Protein AF-A0A8T5LTD7-F1 (afdb_monomer_lite)

pLDDT: mean 75.91, std 11.62, range [45.88, 91.12]

Sequence (99 aa):
MNELKCSVHGLYQETTCSWCGESICKQCIEASDGRKYCTKCYQKLSKNSAARFLDRSWGEKPGEKVVNVDPMLTDDELKKKKQMLEIRARAKKIMSEKY

Structure (mmCIF, N/CA/C/O backbone):
data_AF-A0A8T5LTD7-F1
#
_entry.id   AF-A0A8T5LTD7-F1
#
loop_
_atom_site.group_PDB
_atom_site.id
_atom_site.type_symbol
_atom_site.label_atom_id
_atom_site.label_alt_id
_atom_site.label_comp_id
_atom_site.label_asym_id
_atom_site.label_entity_id
_atom_site.label_seq_id
_atom_site.pdbx_PDB_ins_code
_atom_site.Cartn_x
_atom_site.Cartn_y
_atom_site.Cartn_z
_atom_site.occupancy
_atom_site.B_iso_or_equiv
_atom_site.auth_seq_id
_atom_site.auth_comp_id
_atom_site.auth_asym_id
_atom_site.auth_atom_id
_atom_site.pdbx_PDB_model_num
ATOM 1 N N . MET A 1 1 ? -33.970 4.396 20.316 1.00 45.88 1 MET A N 1
ATOM 2 C CA . MET A 1 1 ? -32.595 4.807 19.960 1.00 45.88 1 MET A CA 1
ATOM 3 C C . MET A 1 1 ? -32.047 3.739 19.031 1.00 45.88 1 MET A C 1
ATOM 5 O O . MET A 1 1 ? -32.051 2.586 19.434 1.00 45.88 1 MET A O 1
ATOM 9 N N . ASN A 1 2 ? -31.684 4.073 17.789 1.00 58.59 2 ASN A N 1
ATOM 10 C CA . ASN A 1 2 ? -31.043 3.100 16.899 1.00 58.59 2 ASN A CA 1
ATOM 11 C C . ASN A 1 2 ? -29.614 2.882 17.392 1.00 58.59 2 ASN A C 1
ATOM 13 O O . ASN A 1 2 ? -28.779 3.779 17.304 1.00 58.59 2 ASN A O 1
ATOM 17 N N . GLU A 1 3 ? -29.355 1.710 17.955 1.00 62.94 3 GLU A N 1
ATOM 18 C CA . GLU A 1 3 ? -28.022 1.316 18.391 1.00 62.94 3 GLU A CA 1
ATOM 19 C C . GLU A 1 3 ? -27.184 1.019 17.150 1.00 62.94 3 GLU A C 1
ATOM 21 O O . GLU A 1 3 ? -27.368 -0.003 16.485 1.00 62.94 3 GLU A O 1
ATOM 26 N N . LEU A 1 4 ? -26.291 1.943 16.797 1.00 78.69 4 LEU A N 1
ATOM 27 C CA . LEU A 1 4 ? -25.374 1.730 15.688 1.00 78.69 4 LEU A CA 1
ATOM 28 C C . LEU A 1 4 ? -24.350 0.667 16.095 1.00 78.69 4 LEU A C 1
ATOM 30 O O . LEU A 1 4 ? -23.596 0.825 17.059 1.00 78.69 4 LEU A O 1
ATOM 34 N N . LYS A 1 5 ? -24.357 -0.438 15.353 1.00 85.25 5 LYS A N 1
ATOM 35 C CA . LYS A 1 5 ? -23.467 -1.581 15.547 1.00 85.25 5 LYS A CA 1
ATOM 36 C C . LYS A 1 5 ? -22.435 -1.612 14.432 1.00 85.25 5 LYS A C 1
ATOM 38 O O . LYS A 1 5 ? -22.711 -1.228 13.298 1.00 85.25 5 LYS A O 1
ATOM 43 N N . CYS A 1 6 ? -21.233 -2.072 14.750 1.00 83.94 6 CYS A N 1
ATOM 44 C CA . CYS A 1 6 ? -20.210 -2.312 13.747 1.00 83.94 6 CYS A CA 1
ATOM 45 C C . CYS A 1 6 ? -20.668 -3.411 12.784 1.00 83.94 6 CYS A C 1
ATOM 47 O O . CYS A 1 6 ? -21.060 -4.491 13.223 1.00 83.94 6 CYS A O 1
ATOM 49 N N . SER A 1 7 ? -20.543 -3.167 11.479 1.00 79.62 7 SER A N 1
ATOM 50 C CA . SER A 1 7 ? -20.950 -4.105 10.424 1.00 79.62 7 SER A CA 1
ATOM 51 C C . SER A 1 7 ? -20.188 -5.435 10.455 1.00 79.62 7 SER A C 1
ATOM 53 O O . SER A 1 7 ? -20.643 -6.416 9.878 1.00 79.62 7 SER A O 1
ATOM 55 N N . VAL A 1 8 ? -19.003 -5.457 11.076 1.00 80.75 8 VAL A N 1
ATOM 56 C CA . VAL A 1 8 ? -18.091 -6.613 11.074 1.00 80.75 8 VAL A CA 1
ATOM 57 C C . VAL A 1 8 ? -18.335 -7.522 12.275 1.00 80.75 8 VAL A C 1
ATOM 59 O O . VAL A 1 8 ? -18.428 -8.733 12.117 1.00 80.75 8 VAL A O 1
ATOM 62 N N . HIS A 1 9 ? -18.445 -6.940 13.470 1.00 82.06 9 HIS A N 1
ATOM 63 C CA . HIS A 1 9 ? -18.520 -7.700 14.723 1.00 82.06 9 HIS A CA 1
ATOM 64 C C . HIS A 1 9 ? -19.892 -7.623 15.406 1.00 82.06 9 HIS A C 1
ATOM 66 O O . HIS A 1 9 ? -20.108 -8.290 16.411 1.00 82.06 9 HIS A O 1
ATOM 72 N N . GLY A 1 10 ? -20.810 -6.772 14.933 1.00 82.62 10 GLY A N 1
ATOM 73 C CA . GLY A 1 10 ? -22.111 -6.548 15.577 1.00 82.62 10 GLY A CA 1
ATOM 74 C C . GLY A 1 10 ? -22.037 -5.878 16.958 1.00 82.62 10 GLY A C 1
ATOM 75 O O . GLY A 1 10 ? -23.060 -5.738 17.624 1.00 82.62 10 GLY A O 1
ATOM 76 N N . LEU A 1 11 ? -20.844 -5.458 17.392 1.00 86.75 11 LEU A N 1
ATOM 77 C CA . LEU A 1 11 ? -20.603 -4.759 18.657 1.00 86.75 11 LEU A CA 1
ATOM 78 C C . LEU A 1 11 ? -21.007 -3.285 18.572 1.00 86.75 11 LEU A C 1
ATOM 80 O O . LEU A 1 11 ? -21.103 -2.731 17.476 1.00 86.75 11 LEU A O 1
ATOM 84 N N . TYR A 1 12 ? -21.179 -2.634 19.726 1.00 87.75 12 TYR A N 1
ATOM 85 C CA . TYR A 1 12 ? -21.447 -1.196 19.785 1.00 87.75 12 TYR A CA 1
ATOM 86 C C . TYR A 1 12 ? -20.377 -0.387 19.048 1.00 87.75 12 TYR A C 1
ATOM 88 O O . TYR A 1 12 ? -19.174 -0.660 19.128 1.00 87.75 12 TYR A O 1
ATOM 96 N N . GLN A 1 13 ? -20.846 0.612 18.306 1.00 87.69 13 GLN A N 1
ATOM 97 C CA . GLN A 1 13 ? -19.990 1.585 17.654 1.00 87.69 13 GLN A CA 1
ATOM 98 C C . GLN A 1 13 ? -19.254 2.437 18.696 1.00 87.69 13 GLN A C 1
ATOM 100 O O . GLN A 1 13 ? -19.882 3.035 19.563 1.00 87.69 13 GLN A O 1
ATOM 105 N N . GLU A 1 14 ? -17.937 2.570 18.534 1.00 87.56 14 GLU A N 1
ATOM 106 C CA . GLU A 1 14 ? -17.138 3.568 19.257 1.00 87.56 14 GLU A CA 1
ATOM 107 C C . GLU A 1 14 ? -16.798 4.775 18.382 1.00 87.56 14 GLU A C 1
ATOM 109 O O . GLU A 1 14 ? -16.771 5.911 18.847 1.00 87.56 14 GLU A O 1
ATOM 114 N N . THR A 1 15 ? -16.535 4.555 17.093 1.00 87.56 15 THR A N 1
ATOM 115 C CA . THR A 1 15 ? -16.161 5.634 16.175 1.00 87.56 15 THR A CA 1
ATOM 116 C C . THR A 1 15 ? -16.641 5.356 14.755 1.00 87.56 15 THR A C 1
ATOM 118 O O . THR A 1 15 ? -17.168 4.283 14.464 1.00 87.56 15 THR A O 1
ATOM 121 N N . THR A 1 16 ? -16.484 6.326 13.861 1.00 89.00 16 THR A N 1
ATOM 122 C CA . THR A 1 16 ? -16.772 6.179 12.431 1.00 89.00 16 THR A CA 1
ATOM 123 C C . THR A 1 16 ? -15.484 6.243 11.623 1.00 89.00 16 THR A C 1
ATOM 125 O O . THR A 1 16 ? -14.517 6.917 11.987 1.00 89.00 16 THR A O 1
ATOM 128 N N . CYS A 1 17 ? -15.452 5.525 10.504 1.00 87.69 17 CYS A N 1
ATOM 129 C CA . CYS A 1 17 ? -14.327 5.565 9.585 1.00 87.69 17 CYS A CA 1
ATOM 130 C C . CYS A 1 17 ? -14.175 6.968 8.992 1.00 87.69 17 CYS A C 1
ATOM 132 O O . CYS A 1 17 ? -15.074 7.438 8.300 1.00 87.69 17 CYS A O 1
ATOM 134 N N . SER A 1 18 ? -13.003 7.592 9.137 1.00 85.00 18 SER A N 1
ATOM 135 C CA . SER A 1 18 ? -12.761 8.942 8.599 1.00 85.00 18 SER A CA 1
ATOM 136 C C . SER A 1 18 ? -12.808 9.024 7.067 1.00 85.00 18 SER A C 1
ATOM 138 O O . SER A 1 18 ? -12.923 10.111 6.518 1.00 85.00 18 SER A O 1
ATOM 140 N N . TRP A 1 19 ? -12.719 7.884 6.373 1.00 86.88 19 TRP A N 1
ATOM 141 C CA . TRP A 1 19 ? -12.805 7.825 4.910 1.00 86.88 19 TRP A CA 1
ATOM 142 C C . TRP A 1 19 ? -14.225 7.548 4.382 1.00 86.88 19 TRP A C 1
ATOM 144 O O . TRP A 1 19 ? -14.690 8.259 3.501 1.00 86.88 19 TRP A O 1
ATOM 154 N N . CYS A 1 20 ? -14.922 6.525 4.887 1.00 87.81 20 CYS A N 1
ATOM 155 C CA . CYS A 1 20 ? -16.222 6.099 4.345 1.00 87.81 20 CYS A CA 1
ATOM 156 C C . CYS A 1 20 ? -17.409 6.268 5.307 1.00 87.81 20 CYS A C 1
ATOM 158 O O . CYS A 1 20 ? -18.529 5.936 4.936 1.00 87.81 20 CYS A O 1
ATOM 160 N N . GLY A 1 21 ? -17.182 6.739 6.5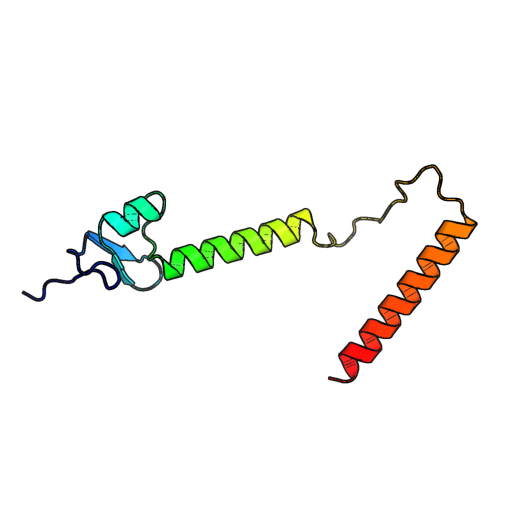36 1.00 86.44 21 GLY A N 1
ATOM 161 C CA . GLY A 1 21 ? -18.231 6.951 7.539 1.00 86.44 21 GLY A CA 1
ATOM 162 C C . GLY A 1 21 ? -18.771 5.684 8.210 1.00 86.44 21 GLY A C 1
ATOM 163 O O . GLY A 1 21 ? -19.613 5.792 9.093 1.00 86.44 21 GLY A O 1
ATOM 164 N N . GLU A 1 22 ? -18.288 4.495 7.837 1.00 88.12 22 GLU A N 1
ATOM 165 C CA . GLU A 1 22 ? -18.773 3.221 8.384 1.00 88.12 22 GLU A CA 1
ATOM 166 C C . GLU A 1 22 ? -18.489 3.080 9.891 1.00 88.12 22 GLU A C 1
ATOM 168 O O . GLU A 1 22 ? -17.436 3.508 10.370 1.00 88.12 22 GLU A O 1
ATOM 173 N N . SER A 1 23 ? -19.424 2.479 10.633 1.00 89.31 23 SER A N 1
ATOM 174 C CA . SER A 1 23 ? -19.352 2.289 12.086 1.00 89.31 23 SER A CA 1
ATOM 175 C C . SER A 1 23 ? -18.266 1.284 12.488 1.00 89.31 23 SER A C 1
ATOM 177 O O . SER A 1 23 ? -18.247 0.135 12.041 1.00 89.31 23 SER A O 1
ATOM 179 N N . ILE A 1 24 ? -17.372 1.702 13.383 1.00 89.75 24 ILE A N 1
ATOM 180 C CA . ILE A 1 24 ? -16.214 0.939 13.858 1.00 89.75 24 ILE A CA 1
ATOM 181 C C . ILE A 1 24 ? -16.380 0.654 15.355 1.00 89.75 24 ILE A C 1
ATOM 183 O O . ILE A 1 24 ? -16.626 1.567 16.147 1.00 89.75 24 ILE A O 1
ATOM 187 N N . CYS A 1 25 ? -16.224 -0.610 15.754 1.00 91.12 25 CYS A N 1
ATOM 188 C CA . CYS A 1 2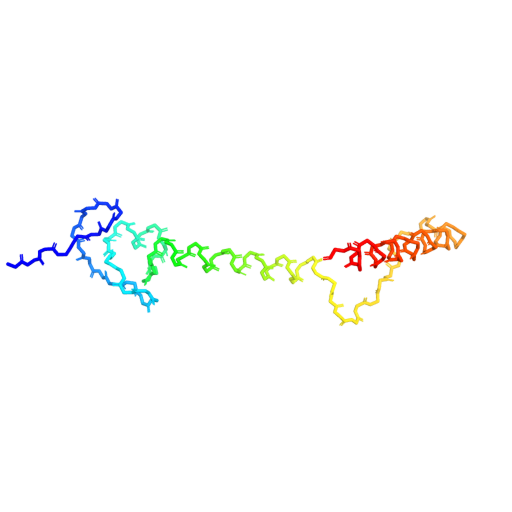5 ? -16.145 -1.009 17.161 1.00 91.12 25 CYS A CA 1
ATOM 189 C C . CYS A 1 25 ? -14.695 -1.022 17.662 1.00 91.12 25 CYS A C 1
ATOM 191 O O . CYS A 1 25 ? -13.754 -1.101 16.871 1.00 91.12 25 CYS A O 1
ATOM 193 N N . LYS A 1 26 ? -14.513 -1.049 18.983 1.00 87.38 26 LYS A N 1
ATOM 194 C CA . LYS A 1 26 ? -13.197 -1.061 19.640 1.00 87.38 26 LYS A CA 1
ATOM 195 C C . LYS A 1 26 ? -12.226 -2.120 19.095 1.00 87.38 26 LYS A C 1
ATOM 197 O O . LYS A 1 26 ? -11.090 -1.794 18.772 1.00 87.38 26 LYS A O 1
ATOM 202 N N . GLN A 1 27 ? -12.696 -3.348 18.867 1.00 85.50 27 GLN A N 1
ATOM 203 C CA . GLN A 1 27 ? -11.867 -4.424 18.299 1.00 85.50 27 GLN A CA 1
ATOM 204 C C . GLN A 1 27 ? -11.304 -4.095 16.906 1.00 85.50 27 GLN A C 1
ATOM 206 O O . GLN A 1 27 ? -10.168 -4.436 16.593 1.00 85.50 27 GLN A O 1
ATOM 211 N N . CYS A 1 28 ? -12.070 -3.399 16.057 1.00 84.06 28 CYS A N 1
ATOM 212 C CA . CYS A 1 28 ? -11.570 -2.964 14.752 1.00 84.06 28 CYS A CA 1
ATOM 213 C C . CYS A 1 28 ? -10.483 -1.888 14.883 1.00 84.06 28 CYS A C 1
ATOM 215 O O . CYS A 1 28 ? -9.590 -1.830 14.039 1.00 84.06 28 CYS A O 1
ATOM 217 N N . ILE A 1 29 ? -10.564 -1.040 15.913 1.00 84.25 29 ILE A N 1
ATOM 218 C CA . ILE A 1 29 ? -9.562 -0.006 16.200 1.00 84.25 29 ILE A CA 1
ATOM 219 C C . ILE A 1 29 ? -8.260 -0.671 16.657 1.00 84.25 29 ILE A C 1
ATOM 221 O O . ILE A 1 29 ? -7.199 -0.356 16.122 1.00 84.25 29 ILE A O 1
ATOM 225 N N . GLU A 1 30 ? -8.348 -1.631 17.580 1.00 85.38 30 GLU A N 1
ATOM 226 C CA . GLU A 1 30 ? -7.203 -2.412 18.067 1.00 85.38 30 GLU A CA 1
ATOM 227 C C . GLU A 1 30 ? -6.528 -3.189 16.927 1.00 85.38 30 GLU A C 1
ATOM 229 O O . GLU A 1 30 ? -5.311 -3.135 16.781 1.00 85.38 30 GLU A O 1
ATOM 234 N N . ALA A 1 31 ? -7.311 -3.812 16.041 1.00 80.62 31 ALA A N 1
ATOM 235 C CA . ALA A 1 31 ? -6.791 -4.527 14.874 1.00 80.62 31 ALA A CA 1
ATOM 236 C C . ALA A 1 31 ? -6.152 -3.617 13.802 1.00 80.62 31 ALA A C 1
ATOM 238 O O . ALA A 1 31 ? -5.436 -4.107 12.932 1.00 80.62 31 ALA A O 1
ATOM 239 N N . SER A 1 32 ? -6.423 -2.308 13.832 1.00 75.75 32 SER A N 1
ATOM 240 C CA . SER A 1 32 ? -5.919 -1.330 12.855 1.00 75.75 32 SER A CA 1
ATOM 241 C C . SER A 1 32 ? -4.795 -0.450 13.423 1.00 75.75 32 SER A C 1
ATOM 243 O O . SER A 1 32 ? -4.609 0.674 12.945 1.00 75.75 32 SER A O 1
ATOM 245 N N . ASP A 1 33 ? -4.082 -0.918 14.457 1.00 77.38 33 ASP A N 1
ATOM 246 C CA . ASP A 1 33 ? -3.055 -0.162 15.201 1.00 77.38 33 ASP A CA 1
ATOM 247 C C . ASP A 1 33 ? -3.564 1.203 15.706 1.00 77.38 33 ASP A C 1
ATOM 249 O O . ASP A 1 33 ? -2.903 2.236 15.589 1.00 77.38 33 ASP A O 1
ATOM 253 N N . GLY A 1 34 ? -4.802 1.254 16.203 1.00 73.44 34 GLY A N 1
ATOM 254 C CA . GLY A 1 34 ? -5.389 2.480 16.749 1.00 73.44 34 GLY A CA 1
ATOM 255 C C . GLY A 1 34 ? -5.853 3.498 15.701 1.00 73.44 34 GLY A C 1
ATOM 256 O O . GLY A 1 34 ? -6.255 4.610 16.054 1.00 73.44 34 GLY A O 1
ATOM 257 N N . ARG A 1 35 ? -5.823 3.167 14.403 1.00 75.56 35 ARG A N 1
ATOM 258 C CA . ARG A 1 35 ? -6.267 4.089 13.345 1.00 75.56 35 ARG A CA 1
ATOM 259 C C . ARG A 1 35 ? -7.788 4.098 13.181 1.00 75.56 35 ARG A C 1
ATOM 261 O O . ARG A 1 35 ? -8.445 3.064 13.212 1.00 75.56 35 ARG A O 1
ATOM 268 N N . LYS A 1 36 ? -8.345 5.278 12.882 1.00 81.81 36 LYS A N 1
ATOM 269 C CA . LYS A 1 36 ? -9.788 5.512 12.651 1.00 81.81 36 LYS A CA 1
ATOM 270 C C . LYS A 1 36 ? -10.257 5.124 11.238 1.00 81.81 36 LYS A C 1
ATOM 272 O O . LYS A 1 36 ? -11.006 5.859 10.592 1.00 81.81 36 LYS A O 1
ATOM 277 N N . TYR A 1 37 ? -9.792 3.989 10.723 1.00 84.12 37 TYR A N 1
ATOM 278 C CA . TYR A 1 37 ? -10.210 3.465 9.421 1.00 84.12 37 TYR A CA 1
ATOM 279 C C . TYR A 1 37 ? -10.909 2.123 9.594 1.00 84.12 37 TYR A C 1
ATOM 281 O O . TYR A 1 37 ? -10.464 1.290 10.377 1.00 84.12 37 TYR A O 1
ATOM 289 N N . CYS A 1 38 ? -11.988 1.888 8.844 1.00 85.31 38 CYS A N 1
ATOM 290 C CA . CYS A 1 38 ? -12.587 0.560 8.795 1.00 85.31 38 CYS A CA 1
ATOM 291 C C . CYS A 1 38 ? -11.623 -0.414 8.108 1.00 85.31 38 CYS A C 1
ATOM 293 O O . CYS A 1 38 ? -10.778 -0.006 7.304 1.00 85.31 38 CYS A O 1
ATOM 295 N N . THR A 1 39 ? -11.786 -1.711 8.359 1.00 81.31 39 THR A N 1
ATOM 296 C CA . THR A 1 39 ? -10.900 -2.761 7.837 1.00 81.31 39 THR A CA 1
ATOM 297 C C . THR A 1 39 ? -10.724 -2.682 6.316 1.00 81.31 39 THR A C 1
ATOM 299 O O . THR A 1 39 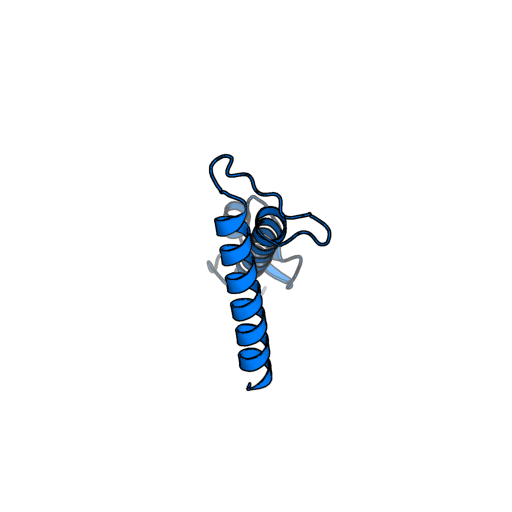? -9.609 -2.810 5.815 1.00 81.31 39 THR A O 1
ATOM 302 N N . LYS A 1 40 ? -11.794 -2.380 5.566 1.00 82.94 40 LYS A N 1
ATOM 303 C CA . LYS A 1 40 ? -11.742 -2.211 4.101 1.00 82.94 40 LYS A CA 1
ATOM 304 C C . LYS A 1 40 ? -10.854 -1.034 3.688 1.00 82.94 40 LYS A C 1
ATOM 306 O O . LYS A 1 40 ? -10.010 -1.165 2.802 1.00 82.94 40 LYS A O 1
ATOM 311 N N . CYS A 1 41 ? -11.052 0.124 4.315 1.00 84.75 41 CYS A N 1
ATOM 312 C CA . CYS A 1 41 ? -10.281 1.337 4.047 1.00 84.75 41 CYS A CA 1
ATOM 313 C C . CYS A 1 41 ? -8.817 1.175 4.466 1.00 84.75 41 CYS A C 1
ATOM 315 O O . CYS A 1 41 ? -7.921 1.567 3.719 1.00 84.75 41 CYS A O 1
ATOM 317 N N . TYR A 1 42 ? -8.574 0.533 5.608 1.00 83.12 42 TYR A N 1
ATOM 318 C CA . TYR A 1 42 ? -7.236 0.213 6.087 1.00 83.12 42 TYR A CA 1
ATOM 319 C C . TYR A 1 42 ? -6.494 -0.714 5.112 1.00 83.12 42 TYR A C 1
ATOM 321 O O . TYR A 1 42 ? -5.374 -0.412 4.707 1.00 83.12 42 TYR A O 1
ATOM 329 N N . GLN A 1 43 ? -7.143 -1.780 4.629 1.00 80.25 43 GLN A N 1
ATOM 330 C CA . GLN A 1 43 ? -6.560 -2.682 3.628 1.00 80.25 43 GLN A CA 1
ATOM 331 C C . GLN A 1 43 ? -6.271 -1.996 2.286 1.00 80.25 43 GLN A C 1
ATOM 333 O O . GLN A 1 43 ? -5.274 -2.304 1.636 1.00 80.25 43 GLN A O 1
ATOM 338 N N . LYS A 1 44 ? -7.119 -1.060 1.841 1.00 81.88 44 LYS A N 1
ATOM 339 C CA . LYS A 1 44 ? -6.831 -0.262 0.635 1.00 81.88 44 LYS A CA 1
ATOM 340 C C . LYS A 1 44 ? -5.588 0.606 0.825 1.00 81.88 44 LYS A C 1
ATOM 342 O O . LYS A 1 44 ? -4.761 0.692 -0.081 1.00 81.88 44 LYS A O 1
ATOM 347 N N . LEU A 1 45 ? -5.444 1.217 2.001 1.00 76.25 45 LEU A N 1
ATOM 348 C CA . LEU A 1 45 ? -4.278 2.026 2.341 1.00 76.25 45 LEU A CA 1
ATOM 349 C C . LEU A 1 45 ? -2.997 1.175 2.357 1.00 76.25 45 LEU A C 1
ATOM 351 O O . LEU A 1 45 ? -1.998 1.566 1.753 1.00 76.25 45 LEU A O 1
ATOM 355 N N . SER A 1 46 ? -3.045 -0.006 2.983 1.00 70.88 46 SER A N 1
ATOM 356 C CA . SER A 1 46 ? -1.883 -0.893 3.104 1.00 70.88 46 SER A CA 1
ATOM 357 C C . SER A 1 46 ? -1.448 -1.479 1.755 1.00 70.88 46 SER A C 1
ATOM 359 O O . SER A 1 46 ? -0.256 -1.494 1.441 1.00 70.88 46 SER A O 1
ATOM 361 N N . LYS A 1 47 ? -2.397 -1.866 0.892 1.00 68.94 47 LYS A N 1
ATOM 362 C CA . LYS A 1 47 ? -2.099 -2.317 -0.479 1.00 68.94 47 LYS A CA 1
ATOM 363 C C . LYS A 1 47 ? -1.445 -1.220 -1.317 1.00 68.94 47 LYS A C 1
ATOM 365 O O . LYS A 1 47 ? -0.469 -1.494 -2.009 1.00 68.94 47 LYS A O 1
ATOM 370 N N . ASN A 1 48 ? -1.909 0.025 -1.203 1.00 62.94 48 ASN A N 1
ATOM 371 C CA . ASN A 1 48 ? -1.262 1.154 -1.873 1.00 62.94 48 ASN A CA 1
ATOM 372 C C . ASN A 1 48 ? 0.142 1.432 -1.327 1.00 62.94 48 ASN A C 1
ATOM 374 O O . ASN A 1 48 ? 1.025 1.794 -2.101 1.00 62.94 48 ASN A O 1
ATOM 378 N N . SER A 1 49 ? 0.385 1.250 -0.026 1.00 61.69 49 SER A N 1
ATOM 379 C CA . SER A 1 49 ? 1.743 1.378 0.513 1.00 61.69 49 SER A CA 1
ATOM 380 C C . SER A 1 49 ? 2.676 0.272 0.028 1.00 61.69 49 SER A C 1
ATOM 382 O O . SER A 1 49 ? 3.817 0.572 -0.303 1.00 61.69 49 SER A O 1
ATOM 384 N N . ALA A 1 50 ? 2.194 -0.969 -0.096 1.00 59.84 50 ALA A N 1
ATOM 385 C CA . ALA A 1 50 ? 2.984 -2.076 -0.628 1.00 59.84 50 ALA A CA 1
ATOM 386 C C . ALA A 1 50 ? 3.293 -1.883 -2.118 1.00 59.84 50 ALA A C 1
ATOM 388 O O . ALA A 1 50 ? 4.436 -2.048 -2.530 1.00 59.84 50 ALA A O 1
ATOM 389 N N . ALA A 1 51 ? 2.309 -1.449 -2.911 1.00 59.69 51 ALA A N 1
ATOM 390 C CA . ALA A 1 51 ? 2.515 -1.110 -4.316 1.00 59.69 51 ALA A CA 1
ATOM 391 C C . ALA A 1 51 ? 3.526 0.036 -4.479 1.00 59.69 51 ALA A C 1
ATOM 393 O O . ALA A 1 51 ? 4.448 -0.079 -5.273 1.00 59.69 51 ALA A O 1
ATOM 394 N N . ARG A 1 52 ? 3.419 1.104 -3.674 1.00 60.50 52 ARG A N 1
ATOM 395 C CA . ARG A 1 52 ? 4.394 2.211 -3.674 1.00 60.50 52 ARG A CA 1
ATOM 396 C C . ARG A 1 52 ? 5.779 1.798 -3.184 1.00 60.50 52 ARG A C 1
ATOM 398 O O . ARG A 1 52 ? 6.769 2.350 -3.647 1.00 60.50 52 ARG A O 1
ATOM 405 N N . PHE A 1 53 ? 5.864 0.881 -2.224 1.00 60.41 53 PHE A N 1
ATOM 406 C CA . PHE A 1 53 ? 7.137 0.344 -1.754 1.00 60.41 53 PHE A CA 1
ATOM 407 C C . PHE A 1 53 ? 7.800 -0.499 -2.844 1.00 60.41 53 PHE A C 1
ATOM 409 O O . PHE A 1 53 ? 8.956 -0.264 -3.162 1.00 60.41 53 PHE A O 1
ATOM 416 N N . LEU A 1 54 ? 7.058 -1.414 -3.472 1.00 60.28 54 LEU A N 1
ATOM 417 C CA . LEU A 1 54 ? 7.559 -2.216 -4.587 1.00 60.28 54 LEU A CA 1
ATOM 418 C C . LEU A 1 54 ? 7.949 -1.345 -5.784 1.00 60.28 54 LEU A C 1
ATOM 420 O O . LEU A 1 54 ? 9.011 -1.557 -6.347 1.00 60.28 54 LEU A O 1
ATOM 424 N N . ASP A 1 55 ? 7.162 -0.327 -6.120 1.00 61.41 55 ASP A N 1
ATOM 425 C CA . ASP A 1 55 ? 7.506 0.647 -7.162 1.00 61.41 55 ASP A CA 1
ATOM 426 C C . ASP A 1 55 ? 8.794 1.422 -6.825 1.00 61.41 55 ASP A C 1
ATOM 428 O O . ASP A 1 55 ? 9.671 1.578 -7.664 1.00 61.41 55 ASP A O 1
ATOM 432 N N . ARG A 1 56 ? 8.994 1.818 -5.562 1.00 60.88 56 ARG A N 1
ATOM 433 C CA . ARG A 1 56 ? 10.235 2.482 -5.123 1.00 60.88 56 ARG A CA 1
ATOM 434 C C . ARG A 1 56 ? 11.455 1.564 -5.059 1.00 60.88 56 ARG A C 1
ATOM 436 O O . ARG A 1 56 ? 12.570 2.034 -5.283 1.00 60.88 56 ARG A O 1
ATOM 443 N N . SER A 1 57 ? 11.262 0.309 -4.668 1.00 62.31 57 SER A N 1
ATOM 444 C CA . SER A 1 57 ? 12.342 -0.654 -4.425 1.00 62.31 57 SER A CA 1
ATOM 445 C C . SER A 1 57 ? 12.715 -1.464 -5.665 1.00 62.31 57 SER A C 1
ATOM 447 O O . SER A 1 57 ? 13.859 -1.888 -5.777 1.00 62.31 57 SER A O 1
ATOM 449 N N . TRP A 1 58 ? 11.764 -1.679 -6.575 1.00 59.62 58 TRP A N 1
ATOM 450 C CA . TRP A 1 58 ? 11.891 -2.552 -7.745 1.00 59.62 58 TRP A CA 1
ATOM 451 C C . TRP A 1 58 ? 11.405 -1.915 -9.052 1.00 59.62 58 TRP A C 1
ATOM 453 O O . TRP A 1 58 ? 11.613 -2.500 -10.114 1.00 59.62 58 TRP A O 1
ATOM 463 N N . GLY A 1 59 ? 10.750 -0.753 -9.009 1.00 57.62 59 GLY A N 1
ATOM 464 C CA . GLY A 1 59 ? 10.426 0.007 -10.212 1.00 57.62 59 GLY A CA 1
ATOM 465 C C . GLY A 1 59 ? 11.685 0.633 -10.804 1.00 57.62 59 GLY A C 1
ATOM 466 O O . GLY A 1 59 ? 12.563 1.111 -10.083 1.00 57.62 59 GLY A O 1
ATOM 467 N N . GLU A 1 60 ? 11.788 0.619 -12.133 1.00 54.53 60 GLU A N 1
ATOM 468 C CA . GLU A 1 60 ? 12.850 1.323 -12.851 1.00 54.53 60 GLU A CA 1
ATOM 469 C C . GLU A 1 60 ? 12.748 2.818 -12.525 1.00 54.53 60 GLU A C 1
ATOM 471 O O . GLU A 1 60 ? 11.817 3.495 -12.968 1.00 54.53 60 GLU A O 1
ATOM 476 N N . LYS A 1 61 ? 13.689 3.359 -11.738 1.00 59.19 61 LYS A N 1
ATOM 477 C CA . LYS A 1 61 ? 13.730 4.806 -11.522 1.00 59.19 61 LYS A CA 1
ATOM 478 C C . LYS A 1 61 ? 14.084 5.476 -12.853 1.00 59.19 61 LYS A C 1
ATOM 480 O O . LYS A 1 61 ? 15.125 5.150 -13.435 1.00 59.19 61 LYS A O 1
ATOM 485 N N . PRO A 1 62 ? 13.272 6.425 -13.347 1.00 47.78 62 PRO A N 1
ATOM 486 C CA . PRO A 1 62 ? 13.586 7.120 -14.585 1.00 47.78 62 PRO A CA 1
ATOM 487 C C . PRO A 1 62 ? 14.924 7.859 -14.438 1.00 47.78 62 PRO A C 1
ATOM 489 O O . PRO A 1 62 ? 15.062 8.751 -13.604 1.00 47.78 62 PRO A O 1
ATOM 492 N N . GLY A 1 63 ? 15.917 7.457 -15.238 1.00 58.19 63 GLY A N 1
ATOM 493 C CA . GLY A 1 63 ? 17.261 8.048 -15.266 1.00 58.19 63 GLY A CA 1
ATOM 494 C C . GLY A 1 63 ? 18.367 7.239 -14.578 1.00 58.19 63 GLY A C 1
ATOM 495 O O . GLY A 1 63 ? 19.534 7.621 -14.680 1.00 58.19 63 GLY A O 1
ATOM 496 N N . GLU A 1 64 ? 18.057 6.119 -13.922 1.00 61.16 64 GLU A N 1
ATOM 497 C CA . GLU A 1 64 ? 19.077 5.254 -13.318 1.00 61.16 64 GLU A CA 1
ATOM 498 C C . GLU A 1 64 ? 19.749 4.409 -14.421 1.00 61.16 64 GLU A C 1
ATOM 500 O O . GLU A 1 64 ? 19.137 3.530 -15.027 1.00 61.16 64 GLU A O 1
ATOM 505 N N . LYS A 1 65 ? 21.010 4.724 -14.759 1.00 59.09 65 LYS A N 1
ATOM 506 C CA . LYS A 1 65 ? 21.775 3.959 -15.758 1.00 59.09 65 LYS A CA 1
ATOM 507 C C . LYS A 1 65 ? 22.025 2.548 -15.222 1.00 59.09 65 LYS A C 1
ATOM 509 O O . LYS A 1 65 ? 22.742 2.388 -14.239 1.00 59.09 65 LYS A O 1
ATOM 514 N N . VAL A 1 66 ? 21.491 1.533 -15.902 1.00 65.44 66 VAL A N 1
ATOM 515 C CA . VAL A 1 66 ? 21.798 0.124 -15.615 1.00 65.44 66 VAL A CA 1
ATOM 516 C C . VAL A 1 66 ? 23.288 -0.114 -15.870 1.00 65.44 66 VAL A C 1
ATOM 518 O O . VAL A 1 66 ? 23.743 -0.092 -17.016 1.00 65.44 66 VAL A O 1
ATOM 521 N N . VAL A 1 67 ? 24.053 -0.312 -14.798 1.00 65.00 67 VAL A N 1
ATOM 522 C CA . VAL A 1 67 ? 25.476 -0.665 -14.852 1.00 65.00 67 VAL A CA 1
ATOM 523 C C . VAL A 1 67 ? 25.644 -2.175 -14.751 1.00 65.00 67 VAL A C 1
ATOM 525 O O . VAL A 1 67 ? 24.903 -2.850 -14.039 1.00 65.00 67 VAL A O 1
ATOM 528 N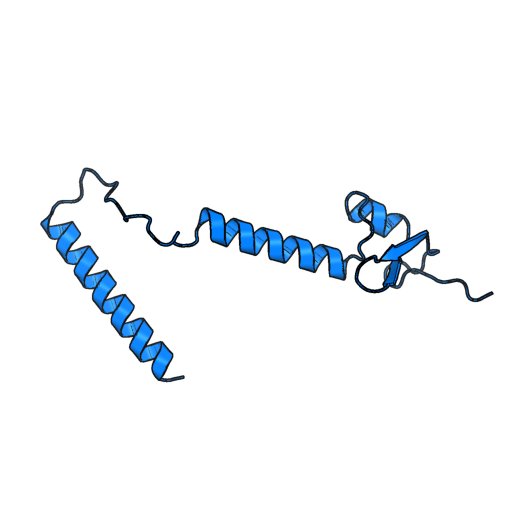 N . ASN A 1 68 ? 26.621 -2.715 -15.479 1.00 68.31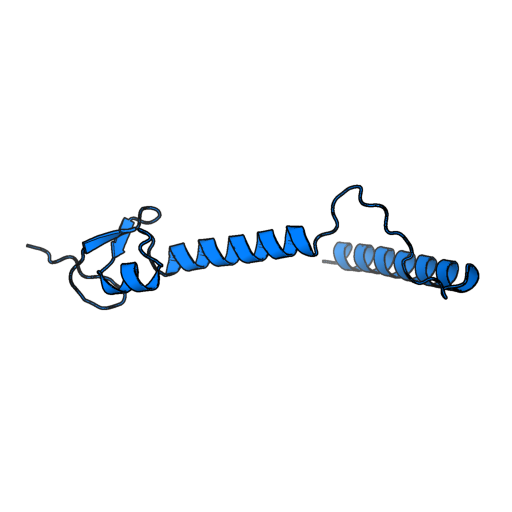 68 ASN A N 1
ATOM 529 C CA . ASN A 1 68 ? 26.999 -4.108 -15.310 1.00 68.31 68 ASN A CA 1
ATOM 530 C C . ASN A 1 68 ? 27.713 -4.267 -13.960 1.00 68.31 68 ASN A C 1
ATOM 532 O O . ASN A 1 68 ? 28.782 -3.695 -13.765 1.00 68.31 68 ASN A O 1
ATOM 536 N N . VAL A 1 69 ? 27.115 -5.023 -13.041 1.00 74.94 69 VAL A N 1
ATOM 537 C CA . VAL A 1 69 ? 27.695 -5.341 -11.725 1.00 74.94 69 VAL A CA 1
ATOM 538 C C . VAL A 1 69 ? 28.404 -6.696 -11.705 1.00 74.94 69 VAL A C 1
ATOM 540 O O . VAL A 1 69 ? 28.929 -7.085 -10.668 1.00 74.94 69 VAL A O 1
ATOM 543 N N . ASP A 1 70 ? 28.411 -7.417 -12.830 1.00 71.44 70 ASP A N 1
ATOM 544 C CA . ASP A 1 70 ? 29.092 -8.699 -12.978 1.00 71.44 70 ASP A CA 1
ATOM 545 C C . ASP A 1 70 ? 30.500 -8.479 -13.565 1.00 71.44 70 ASP A C 1
ATOM 547 O O . ASP A 1 70 ? 30.624 -8.198 -14.765 1.00 71.44 70 ASP A O 1
ATOM 551 N N . PRO A 1 71 ? 31.565 -8.583 -12.745 1.00 69.38 71 PRO A N 1
ATOM 552 C CA . PRO A 1 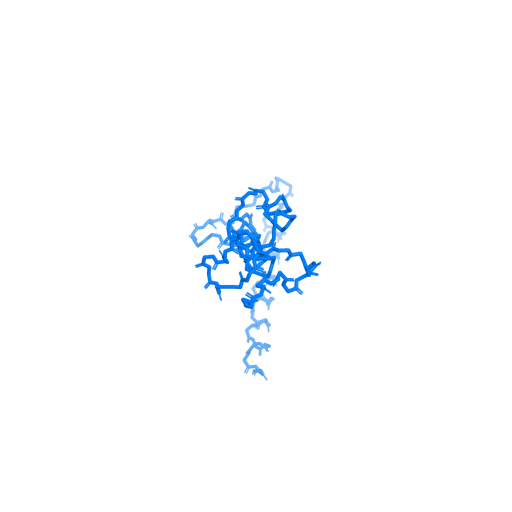71 ? 32.939 -8.371 -13.190 1.00 69.38 71 PRO A CA 1
ATOM 553 C C . PRO A 1 71 ? 33.465 -9.481 -14.112 1.00 69.38 71 PRO A C 1
ATOM 555 O O . PRO A 1 71 ? 34.539 -9.315 -14.684 1.00 69.38 71 PRO A O 1
ATOM 558 N N . MET A 1 72 ? 32.747 -10.600 -14.264 1.00 78.62 72 MET A N 1
ATOM 559 C CA . MET A 1 72 ? 33.125 -11.698 -15.162 1.00 78.62 72 MET A CA 1
ATOM 560 C C . MET A 1 72 ? 32.423 -11.642 -16.518 1.00 78.62 72 MET A C 1
ATOM 562 O O . MET A 1 72 ? 32.750 -12.428 -17.404 1.00 78.62 72 MET A O 1
ATOM 566 N N . LEU A 1 73 ? 31.480 -10.718 -16.703 1.00 76.56 73 LEU A N 1
ATOM 567 C CA . LEU A 1 73 ? 30.755 -10.602 -17.958 1.00 76.56 73 LEU A CA 1
ATOM 568 C C . LEU A 1 73 ? 31.627 -9.914 -19.012 1.00 76.56 73 LEU A C 1
ATOM 570 O O . LEU A 1 73 ? 31.919 -8.720 -18.919 1.00 76.56 73 LEU A O 1
ATOM 574 N N . THR A 1 74 ? 32.009 -10.674 -20.032 1.00 81.88 74 THR A N 1
ATOM 575 C CA . THR A 1 74 ? 32.823 -10.174 -21.144 1.00 81.88 74 THR A CA 1
ATOM 576 C C . THR A 1 74 ? 32.019 -9.251 -22.068 1.00 81.88 74 THR A C 1
ATOM 578 O O . THR A 1 74 ? 30.787 -9.325 -22.137 1.00 81.88 74 THR A O 1
ATOM 581 N N . ASP A 1 75 ? 32.704 -8.386 -22.822 1.00 79.56 75 ASP A N 1
ATOM 582 C CA . ASP A 1 75 ? 32.055 -7.429 -23.734 1.00 79.56 75 ASP A CA 1
ATOM 583 C C . ASP A 1 75 ? 31.164 -8.112 -24.789 1.00 79.56 75 ASP A C 1
ATOM 585 O O . ASP A 1 75 ? 30.079 -7.617 -25.118 1.00 79.56 75 ASP A O 1
ATOM 589 N N . ASP A 1 76 ? 31.572 -9.286 -25.277 1.00 85.06 76 ASP A N 1
ATOM 590 C CA . ASP A 1 76 ? 30.795 -10.093 -26.222 1.00 85.06 76 ASP A CA 1
ATOM 591 C C . ASP A 1 76 ? 29.499 -10.641 -25.606 1.00 85.06 76 ASP A C 1
ATOM 593 O O . ASP A 1 76 ? 28.431 -10.606 -26.230 1.00 85.06 76 ASP A O 1
ATOM 597 N N . GLU A 1 77 ? 29.550 -11.115 -24.362 1.00 81.94 77 GLU A N 1
ATOM 598 C CA . GLU A 1 77 ? 28.368 -11.593 -23.640 1.00 81.94 77 GLU A CA 1
ATOM 599 C C . GLU A 1 77 ? 27.421 -10.447 -23.285 1.00 81.94 77 GLU A C 1
ATOM 601 O O . GLU A 1 77 ? 26.197 -10.587 -23.398 1.00 81.94 77 GLU A O 1
ATOM 606 N N . LEU A 1 78 ? 27.969 -9.283 -22.928 1.00 81.50 78 LEU A N 1
ATOM 607 C CA . LEU A 1 78 ? 27.193 -8.074 -22.682 1.00 81.50 78 LEU A CA 1
ATOM 608 C C . LEU A 1 78 ? 26.460 -7.621 -23.952 1.00 81.50 78 LEU A C 1
ATOM 610 O O . LEU A 1 78 ? 25.275 -7.277 -23.894 1.00 81.50 78 LEU A O 1
ATOM 614 N N . LYS A 1 79 ? 27.125 -7.665 -25.111 1.00 84.38 79 LYS A N 1
ATOM 615 C CA . LYS A 1 79 ? 26.524 -7.327 -26.408 1.00 84.38 79 LYS A CA 1
ATOM 616 C C . LYS A 1 79 ? 25.370 -8.269 -26.759 1.00 84.38 79 LYS A C 1
ATOM 618 O O . LYS A 1 79 ? 24.294 -7.794 -27.127 1.00 84.38 79 LYS A O 1
ATOM 623 N N . LYS A 1 80 ? 25.547 -9.581 -26.565 1.00 86.62 80 LYS A N 1
ATOM 624 C CA . LYS A 1 80 ? 24.483 -10.584 -26.766 1.00 86.62 80 LYS A CA 1
ATOM 625 C C . LYS A 1 80 ? 23.290 -10.353 -25.836 1.00 86.62 80 LYS A C 1
ATOM 627 O O . LYS A 1 80 ? 22.145 -10.367 -26.289 1.00 86.62 80 LYS A O 1
ATOM 632 N N . LYS A 1 81 ? 23.533 -10.084 -24.547 1.00 82.50 81 LYS A N 1
ATOM 633 C CA . LYS A 1 81 ? 22.462 -9.795 -23.575 1.00 82.50 81 LYS A CA 1
ATOM 634 C C . LYS A 1 81 ? 21.682 -8.528 -23.937 1.00 82.50 81 LYS A C 1
ATOM 636 O O . LYS A 1 81 ? 20.454 -8.542 -23.866 1.00 82.50 81 LYS A O 1
ATOM 641 N N . LYS A 1 82 ? 22.359 -7.463 -24.384 1.00 85.19 82 LYS A N 1
ATOM 642 C CA . LYS A 1 82 ? 21.703 -6.232 -24.863 1.00 85.19 82 LYS A CA 1
ATOM 643 C C . LYS A 1 82 ? 20.794 -6.495 -26.066 1.00 85.19 82 LYS A C 1
ATOM 645 O O . LYS A 1 82 ? 19.635 -6.094 -26.034 1.00 85.19 82 LYS A O 1
ATOM 650 N N . GLN A 1 83 ? 21.271 -7.239 -27.067 1.00 87.25 83 GLN A N 1
ATOM 651 C CA . GLN A 1 83 ? 20.457 -7.609 -28.233 1.00 87.25 83 GLN A CA 1
ATOM 652 C C . GLN A 1 83 ? 19.204 -8.406 -27.842 1.00 87.25 83 GLN A C 1
ATOM 654 O O . GLN A 1 83 ? 18.108 -8.123 -28.322 1.00 87.25 83 GLN A O 1
ATOM 659 N N . MET A 1 84 ? 19.333 -9.369 -26.925 1.00 85.06 84 MET A N 1
ATOM 660 C CA . MET A 1 84 ? 18.187 -10.145 -26.434 1.00 85.06 84 MET A CA 1
ATOM 661 C C . MET A 1 84 ? 17.143 -9.271 -25.726 1.00 85.06 84 MET A C 1
ATOM 663 O O . MET A 1 84 ? 15.939 -9.477 -25.904 1.00 85.06 84 MET A O 1
ATOM 667 N N . LEU A 1 85 ? 17.581 -8.278 -24.944 1.00 83.81 85 LEU A N 1
ATOM 668 C CA . LEU A 1 85 ? 16.684 -7.328 -24.282 1.00 83.81 85 LEU A CA 1
ATOM 669 C C . LEU A 1 85 ? 15.948 -6.434 -25.288 1.00 83.81 85 LEU A C 1
ATOM 671 O O . LEU A 1 85 ? 14.741 -6.237 -25.142 1.00 83.81 85 LEU A O 1
ATOM 675 N N . GLU A 1 86 ? 16.626 -5.956 -26.334 1.00 87.06 86 GLU A N 1
ATOM 676 C CA . GLU A 1 86 ? 15.997 -5.176 -27.410 1.00 87.06 86 GLU A CA 1
ATOM 677 C C . GLU A 1 86 ? 14.932 -5.983 -28.161 1.00 87.06 86 GLU A C 1
ATOM 679 O O . GLU A 1 86 ? 13.820 -5.495 -28.384 1.00 87.06 86 GLU A O 1
ATOM 684 N N . ILE A 1 87 ? 15.228 -7.245 -28.493 1.00 87.56 87 ILE A N 1
ATOM 685 C CA . ILE A 1 87 ? 14.267 -8.154 -29.135 1.00 87.56 87 ILE A CA 1
ATOM 686 C C . ILE A 1 87 ? 13.043 -8.350 -28.234 1.00 87.56 87 ILE A C 1
ATOM 688 O O . ILE A 1 87 ? 11.906 -8.234 -28.697 1.00 87.56 87 ILE A O 1
ATOM 692 N N . ARG A 1 88 ? 13.255 -8.589 -26.934 1.00 82.88 88 ARG A N 1
ATOM 693 C CA . ARG A 1 88 ? 12.171 -8.773 -25.959 1.00 82.88 88 ARG A CA 1
ATOM 694 C C . ARG A 1 88 ? 11.311 -7.518 -25.812 1.00 82.88 88 ARG A C 1
ATOM 696 O O . ARG A 1 88 ? 10.086 -7.627 -25.764 1.00 82.88 88 ARG A O 1
ATOM 703 N N . ALA A 1 89 ? 11.923 -6.335 -25.771 1.00 82.62 89 ALA A N 1
ATOM 704 C CA . ALA A 1 89 ? 11.209 -5.063 -25.702 1.00 82.62 89 ALA A CA 1
ATOM 705 C C . ALA A 1 89 ? 10.357 -4.825 -26.959 1.00 82.62 89 ALA A C 1
ATOM 707 O O . ALA A 1 89 ? 9.193 -4.430 -26.856 1.00 82.62 89 ALA A O 1
ATOM 708 N N . ARG A 1 90 ? 10.900 -5.134 -28.143 1.00 84.69 90 ARG A N 1
ATOM 709 C CA . ARG A 1 90 ? 10.179 -5.035 -29.418 1.00 84.69 90 ARG A CA 1
ATOM 710 C C . ARG A 1 90 ? 9.008 -6.014 -29.490 1.00 84.69 90 ARG A C 1
ATOM 712 O O . ARG A 1 90 ? 7.912 -5.613 -29.867 1.00 84.69 90 ARG A O 1
ATOM 719 N N . ALA A 1 91 ? 9.208 -7.262 -29.070 1.00 82.88 91 ALA A N 1
ATOM 720 C CA . ALA A 1 91 ? 8.143 -8.260 -29.003 1.00 82.88 91 ALA A CA 1
ATOM 721 C C . ALA A 1 91 ? 7.019 -7.833 -28.043 1.00 82.88 91 ALA A C 1
ATOM 723 O O . ALA A 1 91 ? 5.845 -7.950 -28.384 1.00 82.88 91 ALA A O 1
ATOM 724 N N . LYS A 1 92 ? 7.365 -7.271 -26.876 1.00 79.94 92 LYS A N 1
ATOM 725 C CA . LYS A 1 92 ? 6.386 -6.756 -25.908 1.00 79.94 92 LYS A CA 1
ATOM 726 C C . LYS A 1 92 ? 5.544 -5.613 -26.487 1.00 79.94 92 LYS A C 1
ATOM 728 O O . LYS A 1 92 ? 4.341 -5.606 -26.260 1.00 79.94 92 LYS A O 1
ATOM 733 N N . LYS A 1 93 ? 6.142 -4.693 -27.258 1.00 78.69 93 LYS A N 1
ATOM 734 C CA . LYS A 1 93 ? 5.398 -3.628 -27.960 1.00 78.69 93 LYS A CA 1
ATOM 735 C C . LYS A 1 93 ? 4.398 -4.198 -28.965 1.00 78.69 93 LYS A C 1
ATOM 737 O O . LYS A 1 93 ? 3.220 -3.894 -28.866 1.00 78.69 93 LYS A O 1
ATOM 742 N N . ILE A 1 94 ? 4.845 -5.103 -29.837 1.00 79.12 94 ILE A N 1
ATOM 743 C CA . ILE A 1 94 ? 3.979 -5.741 -30.846 1.00 79.12 94 ILE A CA 1
ATOM 744 C C . ILE A 1 94 ? 2.817 -6.498 -30.185 1.00 79.12 94 ILE A C 1
ATOM 746 O O . ILE A 1 94 ? 1.688 -6.455 -30.661 1.00 79.12 94 ILE A O 1
ATOM 750 N N . MET A 1 95 ? 3.086 -7.202 -29.083 1.00 70.06 95 MET A N 1
ATOM 751 C CA . MET A 1 95 ? 2.055 -7.927 -28.335 1.00 70.06 95 MET A CA 1
ATOM 752 C C . MET A 1 95 ? 1.080 -6.991 -27.613 1.00 70.06 95 MET A C 1
ATOM 754 O O . MET A 1 95 ? -0.078 -7.352 -27.456 1.00 70.06 95 MET A O 1
ATOM 758 N N . SER A 1 96 ? 1.531 -5.807 -27.191 1.00 68.06 96 SER A N 1
ATOM 759 C CA . SER A 1 96 ? 0.694 -4.803 -26.527 1.00 68.06 96 SER A CA 1
ATOM 760 C C . SER A 1 96 ? -0.110 -3.928 -27.495 1.00 68.06 96 SER A C 1
ATOM 762 O O . SER A 1 96 ? -1.014 -3.249 -27.038 1.00 68.06 96 SER A O 1
ATOM 764 N N . GLU A 1 97 ? 0.225 -3.910 -28.790 1.00 58.66 97 GLU A N 1
ATOM 765 C CA . GLU A 1 97 ? -0.529 -3.211 -29.852 1.00 58.66 97 GLU A CA 1
ATOM 766 C C . GLU A 1 97 ? -1.604 -4.101 -30.500 1.00 58.66 97 GLU A C 1
ATOM 768 O O . GLU A 1 97 ? -2.471 -3.613 -31.220 1.00 58.66 97 GLU A O 1
ATOM 773 N N . LYS A 1 98 ? -1.536 -5.421 -30.278 1.00 54.25 98 LYS A N 1
ATOM 774 C CA . LYS A 1 98 ? -2.492 -6.405 -30.812 1.00 54.25 98 LYS A CA 1
ATOM 775 C C . LYS A 1 98 ? -3.718 -6.644 -29.918 1.00 54.25 98 LYS A C 1
ATOM 777 O O . LYS A 1 98 ? -4.581 -7.424 -30.315 1.00 54.25 98 LYS A O 1
ATOM 782 N N . TYR A 1 99 ? -3.790 -5.999 -28.756 1.00 47.06 99 TYR A N 1
ATOM 783 C CA . TYR A 1 99 ? -4.899 -6.046 -27.796 1.00 47.06 99 TYR A CA 1
ATOM 784 C C . TYR A 1 99 ? -5.231 -4.633 -27.328 1.00 47.06 99 TYR A C 1
ATOM 786 O O . TYR A 1 99 ? -6.411 -4.406 -26.984 1.00 47.06 99 TYR A O 1
#

Foldseek 3Di:
DPQQAQPPPRHGFPAAQPPPRGGDDPVQCVVLVNDSHGPVRSVVVVVVVVVVVCCVVPNDDVPDDDDDPDPPQDPVNVVVVVVVVVVVVVVVVVVVVVD

Radius of gyration: 24.86 Å; chains: 1; bounding box: 66×21×51 Å

Secondary structure (DSSP, 8-state):
----B-TTT-PBP-EE-TTT--EE-HHHHHHTTT-S--HHHHHHHHHHHHHHHHHHHHS--TT-------TT--HHHHHHHHHHHHHHHHHHHHHHH--